Protein AF-A0A7C5G7S8-F1 (afdb_monomer)

Sequence (120 aa):
MKIIKVLLLLPFFSFGQSEIDYKVFYSNNLKNEGLKVQITFNAKTAKDSTYFRYSDLVWGEKNLINCLRLIQTENSNYTFKVIPNSSRIVVYHPKARNSSFSYHIIQDMKAESPKAKNRP

pLDDT: mean 82.55, std 16.01, range [40.06, 97.88]

Foldseek 3Di:
DDDPPPPPPPPPPPLPAKDKDKDWDDDPPCQPQAIKIKIKIQASAFDQKDKDADDQVVVVHAQQLVQKAFDCVQVVQWDWDQDRVRRMIIIGGPRHRIDMGMIGGHDPDDPDDVVVVPDD

Nearest PDB structures (foldseek):
  1fn4-assembly1_A  TM=3.434E-01  e=1.170E+00  Rattus norvegicus
  8rz2-assembly1_C  TM=3.360E-01  e=5.270E+00  Homo sapiens
  4j4p-assembly1_B  TM=4.211E-01  e=8.374E+00  Homo sapiens

Secondary structure (DSSP, 8-state):
------------------EEEEEEE--TTHHHH-EEEEEEEEEEEEEEEEEEE--SGGGT-S-GGGGEE--GGG-TT-EEEEEGGGTEEEEEEEEEEEEEEEEEE-----S--GGGGG--

Radius of gyration: 21.21 Å; Cα contacts (8 Å, |Δi|>4): 189; chains: 1; bounding box: 38×32×86 Å

Solvent-accessible surface area (backbone atoms only — not comparable to full-atom values): 7470 Å² total; per-residue (Å²): 136,88,82,80,80,80,77,80,79,69,80,81,75,76,72,61,69,63,47,78,48,79,48,80,49,88,56,101,51,40,92,82,66,19,49,37,35,37,41,38,36,40,43,69,59,65,38,52,60,49,82,46,70,57,73,29,71,87,72,77,50,75,70,57,59,70,23,54,41,78,51,57,90,77,27,76,74,50,49,79,46,80,39,73,9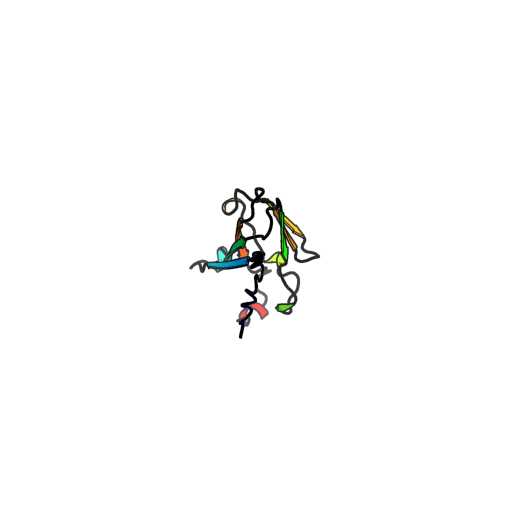7,74,26,32,35,38,40,35,38,69,78,34,36,64,49,73,48,50,37,24,45,36,85,81,70,71,82,88,52,88,72,64,81,77,61,133

Mean predicted aligned error: 9.86 Å

Structure (mmCIF, N/CA/C/O backbone):
data_AF-A0A7C5G7S8-F1
#
_entry.id   AF-A0A7C5G7S8-F1
#
loop_
_atom_site.group_PDB
_atom_site.id
_atom_site.type_symbol
_atom_site.label_atom_id
_atom_site.label_alt_id
_atom_site.label_comp_id
_atom_site.label_asym_id
_atom_site.label_entity_id
_atom_site.label_seq_id
_atom_site.pdbx_PDB_ins_code
_atom_site.Cartn_x
_atom_site.Cartn_y
_atom_site.Cartn_z
_atom_site.occupancy
_atom_site.B_iso_or_equiv
_atom_site.auth_seq_id
_atom_site.auth_comp_id
_atom_site.auth_asym_id
_atom_site.auth_atom_id
_atom_site.pdbx_PDB_model_num
ATOM 1 N N . MET A 1 1 ? 9.448 -9.239 63.890 1.00 40.06 1 MET A N 1
ATOM 2 C CA . MET A 1 1 ? 9.976 -8.426 62.773 1.00 40.06 1 MET A CA 1
ATOM 3 C C . MET A 1 1 ? 8.999 -8.544 61.603 1.00 40.06 1 MET A C 1
ATOM 5 O O . MET A 1 1 ? 8.913 -9.6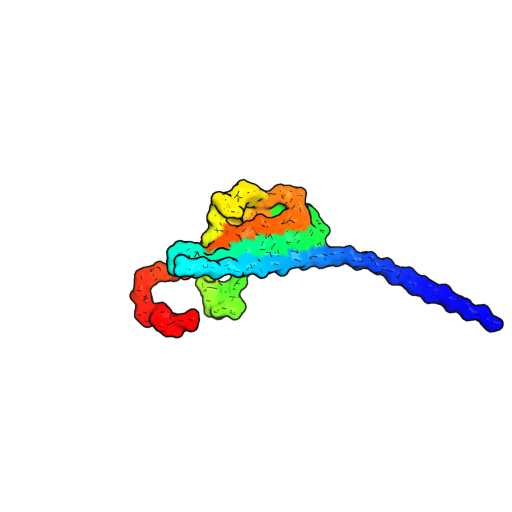07 61.005 1.00 40.06 1 MET A O 1
ATOM 9 N N . LYS A 1 2 ? 8.139 -7.538 61.381 1.00 42.56 2 LYS A N 1
ATOM 10 C CA . LYS A 1 2 ? 7.083 -7.583 60.350 1.00 42.56 2 LYS A CA 1
ATOM 11 C C . LYS A 1 2 ? 7.690 -7.197 58.999 1.00 42.56 2 LYS A C 1
ATOM 13 O O . LYS A 1 2 ? 8.013 -6.036 58.786 1.00 42.56 2 LYS A O 1
ATOM 18 N N . ILE A 1 3 ? 7.858 -8.172 58.111 1.00 55.09 3 ILE A N 1
ATOM 19 C CA . ILE A 1 3 ? 8.275 -7.935 56.726 1.00 55.09 3 ILE A CA 1
ATOM 20 C C . ILE A 1 3 ? 7.048 -7.423 55.971 1.00 55.09 3 ILE A C 1
ATOM 22 O O . ILE A 1 3 ? 6.116 -8.179 55.695 1.00 55.09 3 ILE A O 1
ATOM 26 N N . ILE A 1 4 ? 7.025 -6.124 55.679 1.00 59.56 4 ILE A N 1
ATOM 27 C CA . ILE A 1 4 ? 6.031 -5.518 54.793 1.00 59.56 4 ILE A CA 1
ATOM 28 C C . ILE A 1 4 ? 6.348 -6.005 53.376 1.00 59.56 4 ILE A C 1
ATOM 30 O O . ILE A 1 4 ? 7.333 -5.591 52.769 1.00 59.56 4 ILE A O 1
ATOM 34 N N . LYS A 1 5 ? 5.523 -6.916 52.851 1.00 57.62 5 LYS A N 1
ATOM 35 C CA . LYS A 1 5 ? 5.538 -7.288 51.434 1.00 57.62 5 LYS A CA 1
ATOM 36 C C . LYS A 1 5 ? 4.883 -6.154 50.647 1.00 57.62 5 LYS A C 1
ATOM 38 O O . LYS A 1 5 ? 3.664 -6.122 50.510 1.00 57.62 5 LYS A O 1
ATOM 43 N N . VAL A 1 6 ? 5.685 -5.210 50.161 1.00 59.81 6 VAL A N 1
ATOM 44 C CA . VAL A 1 6 ? 5.231 -4.246 49.153 1.00 59.81 6 VAL A CA 1
ATOM 45 C C . VAL A 1 6 ? 5.067 -5.015 47.844 1.00 59.81 6 VAL A C 1
ATOM 47 O O . VAL A 1 6 ? 6.030 -5.278 47.128 1.00 59.81 6 VAL A O 1
ATOM 50 N N . LEU A 1 7 ? 3.838 -5.451 47.578 1.00 60.91 7 LEU A N 1
ATOM 51 C CA . LEU A 1 7 ? 3.437 -6.010 46.296 1.00 60.91 7 LEU A CA 1
ATOM 52 C C . LEU A 1 7 ? 3.428 -4.857 45.282 1.00 60.91 7 LEU A C 1
ATOM 54 O O . LEU A 1 7 ? 2.529 -4.018 45.295 1.00 60.91 7 LEU A O 1
ATOM 58 N N . LEU A 1 8 ? 4.464 -4.791 44.443 1.00 62.88 8 LEU A N 1
ATOM 59 C CA . LEU A 1 8 ? 4.541 -3.910 43.278 1.00 62.88 8 LEU A CA 1
ATOM 60 C C . LEU A 1 8 ? 3.387 -4.246 42.320 1.00 62.88 8 LEU A C 1
ATOM 62 O O . LEU A 1 8 ? 3.511 -5.103 41.449 1.00 62.88 8 LEU A O 1
ATOM 66 N N . LEU A 1 9 ? 2.255 -3.560 42.480 1.00 63.03 9 LEU A N 1
ATOM 67 C CA . LEU A 1 9 ? 1.223 -3.446 41.452 1.00 63.03 9 LEU A CA 1
ATOM 68 C C . LEU A 1 9 ? 1.768 -2.536 40.345 1.00 63.03 9 LEU A C 1
ATOM 70 O O . LEU A 1 9 ? 1.405 -1.368 40.243 1.00 63.03 9 LEU A O 1
ATOM 74 N N . LEU A 1 10 ? 2.686 -3.062 39.531 1.00 65.19 10 LEU A N 1
ATOM 75 C CA . LEU A 1 10 ? 2.964 -2.478 38.225 1.00 65.19 10 LEU A CA 1
ATOM 76 C C . LEU A 1 10 ? 1.693 -2.663 37.395 1.00 65.19 10 LEU A C 1
ATOM 78 O O . LEU A 1 10 ? 1.298 -3.808 37.151 1.00 65.19 10 LEU A O 1
ATOM 82 N N . PRO A 1 11 ? 1.018 -1.587 36.962 1.00 62.84 11 PRO A N 1
ATOM 83 C CA . PRO A 1 11 ? -0.057 -1.759 36.021 1.00 62.84 11 PRO A CA 1
ATOM 84 C C . PRO A 1 11 ? 0.607 -2.184 34.713 1.00 62.84 11 PRO A C 1
ATOM 86 O O . PRO A 1 11 ? 1.291 -1.393 34.061 1.00 62.84 11 PRO A O 1
ATOM 89 N N . PHE A 1 12 ? 0.439 -3.452 34.341 1.00 60.19 12 PHE A N 1
ATOM 90 C CA . PHE A 1 12 ? 0.758 -3.948 33.008 1.00 60.19 12 PHE A CA 1
ATOM 91 C C . PHE A 1 12 ? -0.221 -3.318 32.016 1.00 60.19 12 PHE A C 1
ATOM 93 O O . PHE A 1 12 ? -1.082 -3.980 31.441 1.00 60.19 12 PHE A O 1
ATOM 100 N N . PHE A 1 13 ? -0.105 -2.009 31.806 1.00 54.25 13 PHE A N 1
ATOM 101 C CA . PHE A 1 13 ? -0.656 -1.378 30.630 1.00 54.25 13 PHE A CA 1
ATOM 102 C C . PHE A 1 13 ? 0.210 -1.821 29.454 1.00 54.25 13 PHE A C 1
ATOM 104 O O . PHE A 1 13 ? 1.082 -1.093 28.983 1.00 54.25 13 PHE A O 1
ATOM 111 N N . SER A 1 14 ? -0.038 -3.042 28.975 1.00 57.28 14 SER A N 1
ATOM 112 C CA . SER A 1 14 ? 0.310 -3.434 27.616 1.00 57.28 14 SER A CA 1
ATOM 113 C C . SER A 1 14 ? -0.566 -2.601 26.683 1.00 57.28 14 SER A C 1
ATOM 115 O O . SER A 1 14 ? -1.598 -3.032 26.169 1.00 57.28 14 SER A O 1
ATOM 117 N N . PHE A 1 15 ? -0.213 -1.326 26.536 1.00 58.81 15 PHE A N 1
ATOM 118 C CA . PHE A 1 15 ? -0.691 -0.530 25.428 1.00 58.81 15 PHE A CA 1
ATOM 119 C C . PHE A 1 15 ? -0.057 -1.145 24.186 1.00 58.81 15 PHE A C 1
ATOM 121 O O . PHE A 1 15 ? 1.069 -0.793 23.847 1.00 58.81 15 PHE A O 1
ATOM 128 N N . GLY A 1 16 ? -0.772 -2.078 23.551 1.00 68.06 16 GLY A N 1
ATOM 129 C CA . GLY A 1 16 ? -0.338 -2.714 22.312 1.00 68.06 16 GLY A CA 1
ATOM 130 C C . GLY A 1 16 ? 0.177 -1.653 21.344 1.00 68.06 16 GLY A C 1
ATOM 131 O O . GLY A 1 16 ? -0.542 -0.701 21.013 1.00 68.06 16 GLY A O 1
ATOM 132 N N . GLN A 1 17 ? 1.458 -1.756 20.993 1.00 81.69 17 GLN A N 1
ATOM 133 C CA . GLN A 1 17 ? 2.051 -0.920 19.961 1.00 81.69 17 GLN A CA 1
ATOM 134 C C . GLN A 1 17 ? 1.442 -1.313 18.619 1.00 81.69 17 GLN A C 1
ATOM 136 O O . GLN A 1 17 ? 0.973 -2.437 18.446 1.00 81.69 17 GLN A O 1
ATOM 141 N N . SER A 1 18 ? 1.407 -0.368 17.682 1.00 91.06 18 SER A N 1
ATOM 142 C CA . SER A 1 18 ? 1.042 -0.734 16.321 1.00 91.06 18 SER A CA 1
ATOM 143 C C . SER A 1 18 ? 2.131 -1.630 15.738 1.00 91.06 18 SER A C 1
ATOM 145 O O . SER A 1 18 ? 3.314 -1.331 15.896 1.00 91.06 18 SER A O 1
ATOM 147 N N . GLU A 1 19 ? 1.729 -2.683 15.047 1.00 93.75 19 GLU A N 1
ATOM 148 C CA . GLU A 1 19 ? 2.624 -3.662 14.434 1.00 93.75 19 GLU A CA 1
ATOM 149 C C . GLU A 1 19 ? 2.421 -3.670 12.922 1.00 93.75 19 GLU A C 1
ATOM 151 O O . GLU A 1 19 ? 1.319 -3.406 12.428 1.00 93.75 19 GLU A O 1
ATOM 156 N N . ILE A 1 20 ? 3.500 -3.931 12.190 1.00 94.81 20 ILE A N 1
ATOM 157 C CA . ILE A 1 20 ? 3.475 -4.028 10.739 1.00 94.81 20 ILE A CA 1
ATOM 158 C C . ILE A 1 20 ? 4.305 -5.219 10.276 1.00 94.81 20 ILE A C 1
ATOM 160 O O . ILE A 1 20 ? 5.504 -5.291 10.534 1.00 94.81 20 ILE A O 1
ATOM 164 N N . ASP A 1 21 ? 3.653 -6.110 9.544 1.00 96.69 21 ASP A N 1
ATOM 165 C CA . ASP A 1 21 ? 4.257 -7.284 8.937 1.00 96.69 21 ASP A CA 1
ATOM 166 C C . AS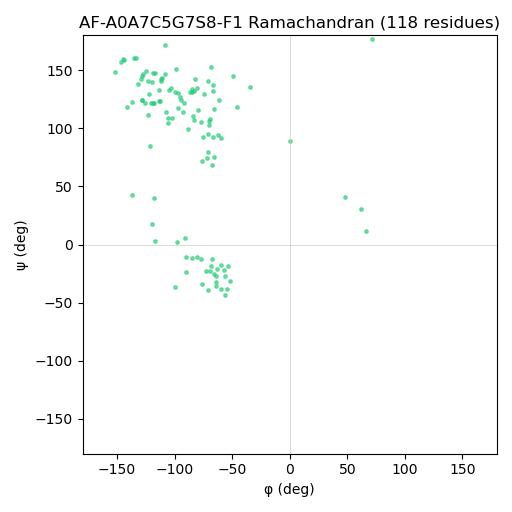P A 1 21 ? 4.301 -7.132 7.423 1.00 96.69 21 ASP A C 1
ATOM 168 O O . ASP A 1 21 ? 3.365 -6.624 6.794 1.00 96.69 21 ASP A O 1
ATOM 172 N N . TYR A 1 22 ? 5.383 -7.634 6.835 1.00 96.25 22 TYR A N 1
ATOM 173 C CA . TYR A 1 22 ? 5.590 -7.643 5.396 1.00 96.25 22 TYR A CA 1
ATOM 174 C C . TYR A 1 22 ? 5.796 -9.071 4.918 1.00 96.25 22 TYR A C 1
ATOM 176 O O . TYR A 1 22 ? 6.662 -9.789 5.415 1.00 96.25 22 TYR A O 1
ATOM 184 N N . LYS A 1 23 ? 5.041 -9.462 3.894 1.00 97.88 23 LYS A N 1
ATOM 185 C CA . LYS A 1 23 ? 5.248 -10.717 3.180 1.00 97.88 23 LYS A CA 1
ATOM 186 C C . LYS A 1 23 ? 5.565 -10.424 1.725 1.00 97.88 23 LYS A C 1
ATOM 188 O O . LYS A 1 23 ? 4.780 -9.785 1.030 1.00 97.88 23 LYS A O 1
ATOM 193 N N . VAL A 1 24 ? 6.725 -10.889 1.278 1.00 96.50 24 VAL A N 1
ATOM 194 C CA . VAL A 1 24 ? 7.209 -10.705 -0.092 1.00 96.50 24 VAL A CA 1
ATOM 195 C C . VAL A 1 24 ? 6.944 -11.980 -0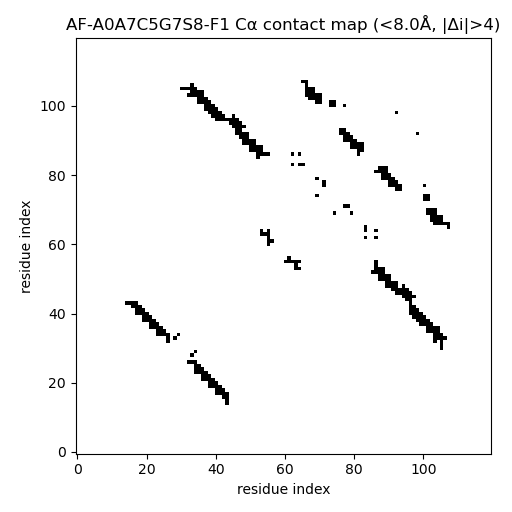.883 1.00 96.50 24 VAL A C 1
ATOM 197 O O . VAL A 1 24 ? 7.264 -13.075 -0.421 1.00 96.50 24 VAL A O 1
ATOM 200 N N . PHE A 1 25 ? 6.353 -11.841 -2.067 1.00 95.06 25 PHE A N 1
ATOM 201 C CA . PHE A 1 25 ? 6.055 -12.954 -2.962 1.00 95.06 25 PHE A CA 1
ATOM 202 C C . PHE A 1 25 ? 6.902 -12.836 -4.226 1.00 95.06 25 PHE A C 1
ATOM 204 O O . PHE A 1 25 ? 6.841 -11.834 -4.940 1.00 95.06 25 PHE A O 1
ATOM 211 N N . TYR A 1 26 ? 7.667 -13.886 -4.509 1.00 91.06 26 TYR A N 1
ATOM 212 C CA . TYR A 1 26 ? 8.463 -14.002 -5.723 1.00 91.06 26 TYR A CA 1
ATOM 213 C C . TYR A 1 26 ? 7.668 -14.770 -6.778 1.00 91.06 26 TYR A C 1
ATOM 215 O O . TYR A 1 26 ? 7.213 -15.885 -6.529 1.00 91.06 26 TYR A O 1
ATOM 223 N N . SER A 1 27 ? 7.495 -14.159 -7.948 1.00 88.75 27 SER A N 1
ATOM 224 C CA . SER A 1 27 ? 6.892 -14.795 -9.119 1.00 88.75 27 SER A CA 1
ATOM 225 C C . SER A 1 27 ? 7.983 -15.270 -10.078 1.00 88.75 27 SER A C 1
ATOM 227 O O . SER A 1 27 ? 9.034 -14.643 -10.199 1.00 88.75 27 SER A O 1
ATOM 229 N N . ASN A 1 28 ? 7.716 -16.330 -10.838 1.00 89.50 28 ASN A N 1
ATOM 230 C CA . ASN A 1 28 ? 8.578 -16.706 -11.964 1.00 89.50 28 ASN A CA 1
ATOM 231 C C . ASN A 1 28 ? 8.524 -15.663 -13.104 1.00 89.50 28 ASN A C 1
ATOM 233 O O . ASN A 1 28 ? 9.362 -15.681 -14.000 1.00 89.50 28 ASN A O 1
ATOM 237 N N . ASN A 1 29 ? 7.560 -14.736 -13.059 1.00 88.56 29 ASN A N 1
ATOM 238 C CA . ASN A 1 29 ? 7.308 -13.704 -14.059 1.00 88.56 29 ASN A CA 1
ATOM 239 C C . ASN A 1 29 ? 7.464 -12.274 -13.491 1.00 88.56 29 ASN A C 1
ATOM 241 O O . ASN A 1 29 ? 6.709 -11.358 -13.826 1.00 88.56 29 ASN A O 1
ATOM 245 N N . LEU A 1 30 ? 8.476 -12.058 -12.637 1.00 85.81 30 LEU A N 1
ATOM 246 C CA . LEU A 1 30 ? 8.765 -10.755 -12.005 1.00 85.81 30 LEU A CA 1
ATOM 247 C C . LEU A 1 30 ? 8.880 -9.591 -12.999 1.00 85.81 30 LEU A C 1
ATOM 249 O O . LEU A 1 30 ? 8.534 -8.465 -12.655 1.00 85.81 30 LEU A O 1
ATOM 253 N N . LYS A 1 31 ? 9.342 -9.847 -14.229 1.00 83.19 31 LYS A N 1
ATOM 254 C CA . LYS A 1 31 ? 9.492 -8.814 -15.264 1.00 83.19 31 LYS A CA 1
ATOM 255 C C . LYS A 1 31 ? 8.162 -8.135 -15.609 1.00 83.19 31 LYS A C 1
ATOM 257 O O . LYS A 1 31 ? 8.149 -6.933 -15.852 1.00 83.19 31 LYS A O 1
ATOM 262 N N . ASN A 1 32 ? 7.073 -8.901 -15.646 1.00 84.94 32 ASN A N 1
ATOM 263 C CA . ASN A 1 32 ? 5.762 -8.399 -16.055 1.00 84.94 32 ASN A CA 1
ATOM 264 C C . ASN A 1 32 ? 4.871 -8.078 -14.850 1.00 84.94 32 ASN A C 1
ATOM 266 O O . ASN A 1 32 ? 4.117 -7.110 -14.880 1.00 84.94 32 ASN A O 1
ATOM 270 N N . GLU A 1 33 ? 4.962 -8.878 -13.788 1.00 87.31 33 GLU A N 1
ATOM 271 C CA . GLU A 1 33 ? 4.092 -8.754 -12.612 1.00 87.31 33 GLU A CA 1
ATOM 272 C C . GLU A 1 33 ? 4.674 -7.823 -11.542 1.00 87.31 33 GLU A C 1
ATOM 274 O O . GLU A 1 33 ? 3.930 -7.251 -10.748 1.00 87.31 33 GLU A O 1
ATOM 279 N N . GLY A 1 34 ? 5.995 -7.636 -11.520 1.00 91.31 34 GLY A N 1
ATOM 280 C CA . GLY A 1 34 ? 6.699 -6.949 -10.441 1.00 91.31 34 GLY A CA 1
ATOM 281 C C . GLY A 1 34 ? 6.751 -7.748 -9.139 1.00 91.31 34 GLY A C 1
ATOM 282 O O . GLY A 1 34 ? 6.198 -8.842 -9.018 1.00 91.31 34 GLY A O 1
ATOM 283 N N . LEU A 1 35 ? 7.438 -7.188 -8.143 1.00 94.00 35 LEU A N 1
ATOM 284 C CA . LEU A 1 35 ? 7.548 -7.791 -6.817 1.00 94.00 35 LEU A CA 1
ATOM 285 C C . LEU A 1 35 ? 6.284 -7.498 -6.013 1.00 94.00 35 LEU A C 1
ATOM 287 O O . LEU A 1 35 ? 6.014 -6.340 -5.687 1.00 94.00 35 LEU A O 1
ATOM 291 N N . LYS A 1 36 ? 5.530 -8.538 -5.665 1.00 96.38 36 LYS A N 1
ATOM 292 C CA . LYS A 1 36 ? 4.341 -8.399 -4.827 1.00 96.38 36 LYS A CA 1
ATOM 293 C C . LYS A 1 36 ? 4.725 -8.369 -3.352 1.00 96.38 36 LYS A C 1
ATOM 295 O O . LYS A 1 36 ? 5.459 -9.230 -2.866 1.00 96.38 36 LYS A O 1
ATOM 300 N N . VAL A 1 37 ? 4.172 -7.403 -2.629 1.00 96.44 37 VAL A N 1
ATOM 301 C CA . VAL A 1 37 ? 4.338 -7.242 -1.186 1.00 96.44 37 VAL A CA 1
ATOM 302 C C . VAL A 1 37 ? 2.964 -7.122 -0.545 1.00 96.44 37 VAL A C 1
ATOM 304 O O . VAL A 1 37 ? 2.184 -6.241 -0.898 1.00 96.44 37 VAL A O 1
ATOM 307 N N . GLN A 1 38 ? 2.678 -7.991 0.417 1.00 97.56 38 GLN A N 1
ATOM 308 C CA . GLN A 1 38 ? 1.519 -7.876 1.293 1.00 97.56 38 GLN A CA 1
ATOM 309 C C . GLN A 1 38 ? 1.943 -7.217 2.600 1.00 97.56 38 GLN A C 1
ATOM 311 O O . GLN A 1 38 ? 2.921 -7.630 3.223 1.00 97.56 38 GLN A O 1
ATOM 316 N N . ILE A 1 39 ? 1.187 -6.204 3.005 1.00 96.69 39 ILE A N 1
ATOM 317 C CA . ILE A 1 39 ? 1.297 -5.551 4.303 1.00 96.69 39 ILE A CA 1
ATOM 318 C C . ILE A 1 39 ? 0.155 -6.057 5.169 1.00 96.69 39 ILE A C 1
ATOM 320 O O . ILE A 1 39 ? -0.993 -6.051 4.728 1.00 96.69 39 ILE A O 1
ATOM 324 N N . THR A 1 40 ? 0.460 -6.413 6.411 1.00 96.69 40 THR A N 1
ATOM 325 C CA . THR A 1 40 ? -0.537 -6.554 7.473 1.00 96.69 40 THR A CA 1
ATOM 326 C C . THR A 1 40 ? -0.205 -5.548 8.562 1.00 96.69 40 THR A C 1
ATOM 328 O O . THR A 1 40 ? 0.904 -5.533 9.081 1.00 96.69 40 THR A O 1
ATOM 331 N N . PHE A 1 41 ? -1.147 -4.664 8.873 1.00 95.31 41 PHE A N 1
ATOM 332 C CA . PHE A 1 41 ? -0.979 -3.608 9.861 1.00 95.31 41 PHE A CA 1
ATOM 333 C C . PHE A 1 41 ? -2.009 -3.760 10.974 1.00 95.31 41 PHE A C 1
ATOM 335 O O . PHE A 1 41 ? -3.214 -3.700 10.716 1.00 95.31 41 PHE A O 1
ATOM 342 N N . ASN A 1 42 ? -1.521 -3.903 12.204 1.00 94.19 42 ASN A N 1
ATOM 343 C CA . ASN A 1 42 ? -2.328 -3.976 13.415 1.00 94.19 42 ASN A CA 1
ATOM 344 C C . ASN A 1 42 ? -2.202 -2.647 14.162 1.00 94.19 42 ASN A C 1
ATOM 346 O O . ASN A 1 42 ? -1.186 -2.349 14.784 1.00 94.19 42 ASN A O 1
ATOM 350 N N . ALA A 1 43 ? -3.232 -1.814 14.086 1.00 92.19 43 ALA A N 1
ATOM 351 C CA . ALA A 1 43 ? -3.282 -0.517 14.734 1.00 92.19 43 ALA A CA 1
ATOM 352 C C . ALA A 1 43 ? -3.689 -0.636 16.209 1.00 92.19 43 ALA A C 1
ATOM 354 O O . ALA A 1 43 ? -4.631 -1.350 16.565 1.00 92.19 43 ALA A O 1
ATOM 355 N N . LYS A 1 44 ? -3.078 0.192 17.065 1.00 91.50 44 LYS A N 1
ATOM 356 C CA . LYS A 1 44 ? -3.497 0.348 18.471 1.00 91.50 44 LYS A CA 1
ATOM 357 C C . LYS A 1 44 ? -4.981 0.717 18.616 1.00 91.50 44 LYS A C 1
ATOM 359 O O . LYS A 1 44 ? -5.660 0.263 19.538 1.00 91.50 44 LYS A O 1
ATOM 364 N N . THR A 1 45 ? -5.488 1.564 17.723 1.00 89.38 45 THR A N 1
ATOM 365 C CA . THR A 1 45 ? -6.885 2.012 17.705 1.00 89.38 45 THR A CA 1
ATOM 366 C C . THR A 1 45 ? -7.492 1.813 16.327 1.00 89.38 45 THR A C 1
ATOM 368 O O . THR A 1 45 ? -6.814 1.963 15.314 1.00 89.38 45 THR A O 1
ATOM 371 N N . ALA A 1 46 ? -8.782 1.473 16.294 1.00 92.19 46 ALA A N 1
ATOM 372 C CA . ALA A 1 46 ? -9.497 1.303 15.038 1.00 92.19 46 ALA A CA 1
ATOM 373 C C . ALA A 1 46 ? -9.623 2.650 14.321 1.00 92.19 46 ALA A C 1
ATOM 375 O O . ALA A 1 46 ? -10.034 3.645 14.926 1.00 92.19 46 ALA A O 1
ATOM 376 N N . LYS A 1 47 ? -9.297 2.657 13.032 1.00 91.31 47 LYS A N 1
ATOM 377 C CA . LYS A 1 47 ? -9.394 3.819 12.147 1.00 91.31 47 LYS A CA 1
ATOM 378 C C . LYS A 1 47 ? -10.065 3.409 10.843 1.00 91.31 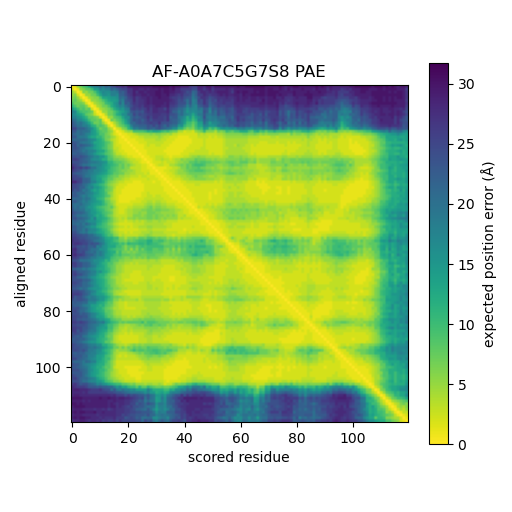47 LYS A C 1
ATOM 380 O O . LYS A 1 47 ? -10.144 2.226 10.535 1.00 91.31 47 LYS A O 1
ATOM 385 N N . ASP A 1 48 ? -10.576 4.390 10.121 1.00 92.31 48 ASP A N 1
ATOM 386 C CA . ASP A 1 48 ? -11.119 4.265 8.763 1.00 92.31 48 ASP A CA 1
ATOM 387 C C . ASP A 1 48 ? -10.051 4.497 7.679 1.00 92.31 48 ASP A C 1
ATOM 389 O O . ASP A 1 48 ? -10.274 4.256 6.492 1.00 92.31 48 ASP A O 1
ATOM 393 N N . SER A 1 49 ? -8.878 4.981 8.089 1.00 94.00 49 SER A N 1
ATOM 394 C CA . SER A 1 49 ? -7.747 5.226 7.215 1.00 94.00 49 SER A CA 1
ATOM 395 C C . SER A 1 49 ? -6.411 5.097 7.941 1.00 94.00 49 SER A C 1
ATOM 397 O O . SER A 1 49 ? -6.271 5.431 9.124 1.00 94.00 49 SER A O 1
ATOM 399 N N . THR A 1 50 ? -5.405 4.654 7.191 1.00 94.88 50 THR A N 1
ATOM 400 C CA . THR A 1 50 ? -4.017 4.569 7.643 1.00 94.88 50 THR A CA 1
ATOM 401 C C . THR A 1 50 ? -3.088 5.176 6.595 1.00 94.88 50 THR A C 1
ATOM 403 O O . THR A 1 50 ? -3.259 4.975 5.392 1.00 94.88 50 THR A O 1
ATOM 406 N N . TYR A 1 51 ? -2.096 5.939 7.057 1.00 93.94 51 TYR A N 1
ATOM 407 C CA . TYR A 1 51 ? -1.071 6.538 6.207 1.00 93.94 51 TYR A CA 1
ATOM 408 C C . TYR A 1 51 ? 0.174 5.661 6.178 1.00 93.94 51 TYR A C 1
ATOM 410 O O . TYR A 1 51 ? 0.762 5.382 7.221 1.00 93.94 51 TYR A O 1
ATOM 418 N N . PHE A 1 52 ? 0.616 5.318 4.975 1.00 93.50 52 PHE A N 1
ATOM 419 C CA . PHE A 1 52 ? 1.893 4.663 4.730 1.00 93.50 52 PHE A CA 1
ATOM 420 C C . PHE A 1 52 ? 2.816 5.632 4.001 1.00 93.50 52 PHE A C 1
ATOM 422 O O . PHE A 1 52 ? 2.375 6.412 3.154 1.00 93.50 52 PHE A O 1
ATOM 429 N N . ARG A 1 53 ? 4.105 5.602 4.339 1.00 91.31 53 ARG A N 1
ATOM 430 C CA . ARG A 1 53 ? 5.131 6.391 3.657 1.00 91.31 53 ARG A CA 1
ATOM 431 C C . ARG A 1 53 ? 6.062 5.453 2.908 1.00 91.31 53 ARG A C 1
ATOM 433 O O . ARG A 1 53 ? 6.685 4.592 3.518 1.00 91.31 53 ARG A O 1
ATOM 440 N N . TYR A 1 54 ? 6.183 5.667 1.607 1.00 88.19 54 TYR A N 1
ATOM 441 C CA . TYR A 1 54 ? 7.186 5.018 0.780 1.00 88.19 54 TYR A CA 1
ATOM 442 C C . TYR A 1 54 ? 8.487 5.822 0.899 1.00 88.19 54 TYR A C 1
ATOM 444 O O . TYR A 1 54 ? 8.534 6.989 0.519 1.00 88.19 54 TYR A O 1
ATOM 452 N N . SER A 1 55 ? 9.516 5.274 1.547 1.00 83.62 55 SER A N 1
ATOM 453 C CA . SER A 1 55 ? 10.719 6.051 1.871 1.00 83.62 55 SER A CA 1
ATOM 454 C C . SER A 1 55 ? 11.740 6.010 0.736 1.00 83.62 55 SER A C 1
ATOM 456 O O . SER A 1 55 ? 12.514 5.064 0.635 1.00 83.62 55 SER A O 1
ATOM 458 N N . ASP A 1 56 ? 11.770 7.057 -0.087 1.00 81.06 56 ASP A N 1
ATOM 459 C CA . ASP A 1 56 ? 12.732 7.182 -1.193 1.00 81.06 56 ASP A CA 1
ATOM 460 C C . ASP A 1 56 ? 14.164 7.450 -0.689 1.00 81.06 56 ASP A C 1
ATOM 462 O O . ASP A 1 56 ? 15.139 6.896 -1.193 1.00 81.06 56 ASP A O 1
ATOM 466 N N . LEU A 1 57 ? 14.282 8.273 0.361 1.00 74.25 57 LEU A N 1
ATOM 467 C CA . LEU A 1 57 ? 15.561 8.805 0.850 1.00 74.25 57 LEU A CA 1
ATOM 468 C C . LEU A 1 57 ? 16.507 7.729 1.387 1.00 74.25 57 LEU A C 1
ATOM 470 O O . LEU A 1 57 ? 17.718 7.871 1.256 1.00 74.25 57 LEU A O 1
ATOM 474 N N . VAL A 1 58 ? 15.968 6.656 1.971 1.00 77.38 58 VAL A N 1
ATOM 475 C CA . VAL A 1 58 ? 16.776 5.545 2.507 1.00 77.38 58 VAL A CA 1
ATOM 476 C C . VAL A 1 58 ? 17.534 4.826 1.389 1.00 77.38 58 VAL A C 1
ATOM 478 O O . VAL A 1 58 ? 18.611 4.288 1.622 1.00 77.38 58 VAL A O 1
ATOM 481 N N . TRP A 1 59 ? 17.005 4.872 0.167 1.00 75.00 5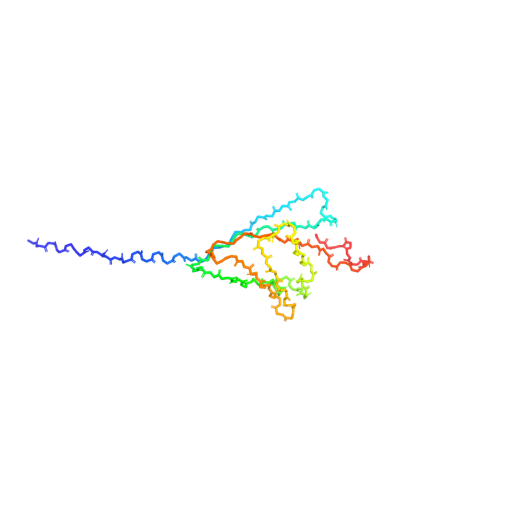9 TRP A N 1
ATOM 482 C CA . TRP A 1 59 ? 17.590 4.238 -1.010 1.00 75.00 59 TRP A CA 1
ATOM 483 C C . TRP A 1 59 ? 18.410 5.205 -1.874 1.00 75.00 59 TRP A C 1
ATOM 485 O O . TRP A 1 59 ? 18.911 4.803 -2.917 1.00 75.00 59 TRP A O 1
ATOM 495 N N . GLY A 1 60 ? 18.547 6.476 -1.470 1.00 80.81 60 GLY A N 1
ATOM 496 C CA . GLY A 1 60 ? 19.272 7.496 -2.240 1.00 80.81 60 GLY A CA 1
ATOM 497 C C . GLY A 1 60 ? 18.619 7.870 -3.578 1.00 80.81 60 GLY A C 1
ATOM 498 O O . GLY A 1 60 ? 19.237 8.550 -4.394 1.00 80.81 60 GLY A O 1
ATOM 499 N N . GLU A 1 61 ? 17.377 7.445 -3.804 1.00 80.44 61 GLU A N 1
ATOM 500 C CA . GLU A 1 61 ? 16.628 7.650 -5.044 1.00 80.44 61 GLU A CA 1
ATOM 501 C C . GLU A 1 61 ? 15.505 8.682 -4.837 1.00 80.44 61 GLU A C 1
ATOM 503 O O . GLU A 1 61 ? 15.231 9.132 -3.720 1.00 80.44 61 GLU A O 1
ATOM 508 N N . LYS A 1 62 ? 14.850 9.098 -5.927 1.00 83.06 62 LYS A N 1
ATOM 509 C CA . LYS A 1 62 ? 13.695 10.012 -5.896 1.00 83.06 62 LYS A CA 1
ATOM 510 C C . LYS A 1 62 ? 12.526 9.414 -6.663 1.00 83.06 62 LYS A C 1
ATOM 512 O O . LYS A 1 62 ? 12.728 8.790 -7.699 1.00 83.06 62 LYS A O 1
ATOM 517 N N . ASN A 1 63 ? 11.308 9.692 -6.203 1.00 83.88 63 ASN A N 1
ATOM 518 C CA . ASN A 1 63 ? 10.066 9.285 -6.857 1.00 83.88 63 ASN A CA 1
ATOM 519 C C . ASN A 1 63 ? 9.895 7.759 -6.955 1.00 83.88 63 ASN A C 1
ATOM 521 O O . ASN A 1 63 ? 9.235 7.282 -7.877 1.00 83.88 63 ASN A O 1
ATOM 525 N N . LEU A 1 64 ? 10.436 6.976 -6.009 1.00 86.44 64 LEU A N 1
ATOM 526 C CA . LEU A 1 64 ? 10.263 5.515 -6.029 1.00 86.44 64 LEU A CA 1
ATOM 527 C C . LEU A 1 64 ? 8.795 5.105 -5.864 1.00 86.44 64 LEU A C 1
ATOM 529 O O . LEU A 1 64 ? 8.402 4.022 -6.288 1.00 86.44 64 LEU A O 1
ATOM 533 N N . ILE A 1 65 ? 7.959 5.991 -5.319 1.00 89.12 65 ILE A N 1
ATOM 534 C CA . ILE A 1 65 ? 6.506 5.813 -5.296 1.00 89.12 65 ILE A CA 1
ATOM 535 C C . ILE A 1 65 ? 5.894 5.620 -6.698 1.00 89.12 65 ILE A C 1
ATOM 537 O O . ILE A 1 65 ? 4.835 5.009 -6.809 1.00 89.12 65 ILE A O 1
ATOM 541 N N . ASN A 1 66 ? 6.560 6.055 -7.775 1.00 88.75 66 ASN A N 1
ATOM 542 C CA . ASN A 1 66 ? 6.120 5.801 -9.153 1.00 88.75 66 ASN A CA 1
ATOM 543 C C . ASN A 1 66 ? 6.246 4.327 -9.559 1.00 88.75 66 ASN A C 1
ATOM 545 O O . ASN A 1 66 ? 5.532 3.880 -10.459 1.00 88.75 66 ASN A O 1
ATOM 549 N N . CYS A 1 67 ? 7.109 3.565 -8.885 1.00 89.06 67 CYS A N 1
ATOM 550 C CA . CYS A 1 67 ? 7.245 2.122 -9.072 1.00 89.06 67 CYS A CA 1
ATOM 551 C C . CYS A 1 67 ? 6.110 1.342 -8.392 1.00 89.06 67 CYS A C 1
ATOM 553 O O . CYS A 1 67 ? 5.948 0.146 -8.623 1.00 89.06 67 CYS A O 1
ATOM 555 N N . LEU A 1 68 ? 5.316 1.995 -7.541 1.00 91.69 68 LEU A N 1
ATOM 556 C CA . LEU A 1 68 ? 4.247 1.347 -6.802 1.00 91.69 68 LEU A CA 1
ATOM 557 C C . LEU A 1 68 ? 3.000 1.179 -7.679 1.00 91.69 68 LEU A C 1
ATOM 559 O O . LEU A 1 68 ? 2.559 2.094 -8.384 1.00 91.69 68 LEU A O 1
ATOM 563 N N . ARG A 1 69 ? 2.406 -0.010 -7.623 1.00 93.06 69 ARG A N 1
ATOM 564 C CA . ARG A 1 69 ? 1.129 -0.334 -8.260 1.00 93.06 69 ARG A CA 1
ATOM 565 C C . ARG A 1 69 ? 0.198 -0.966 -7.237 1.00 93.06 69 ARG A C 1
ATOM 567 O O . ARG A 1 69 ? 0.538 -1.955 -6.597 1.00 93.06 69 ARG A O 1
ATOM 574 N N . LEU A 1 70 ? -0.982 -0.375 -7.091 1.00 94.12 70 LEU A N 1
ATOM 575 C CA . LEU A 1 70 ? -2.057 -0.868 -6.234 1.00 94.12 70 LEU A CA 1
ATOM 576 C C . LEU A 1 70 ? -3.140 -1.435 -7.139 1.00 94.12 70 LEU A C 1
ATOM 578 O O . LEU A 1 70 ? -3.739 -0.704 -7.926 1.00 94.12 70 LEU A O 1
ATOM 582 N N . ILE A 1 71 ? -3.344 -2.746 -7.063 1.00 93.31 71 ILE A N 1
ATOM 583 C CA . ILE A 1 71 ? -4.272 -3.464 -7.935 1.00 93.31 71 ILE A CA 1
ATOM 584 C C . ILE A 1 71 ? -5.596 -3.627 -7.187 1.00 93.31 71 ILE A C 1
ATOM 586 O O . ILE A 1 71 ? -5.643 -4.276 -6.142 1.00 93.31 71 ILE A O 1
ATOM 590 N N . GLN A 1 72 ? -6.678 -3.036 -7.704 1.00 92.75 72 GLN A N 1
ATOM 591 C CA . GLN A 1 72 ? -7.968 -3.013 -7.004 1.00 92.75 72 GLN A CA 1
ATOM 592 C C . GLN A 1 72 ? -8.567 -4.414 -6.812 1.00 92.75 72 GLN A C 1
ATOM 594 O O . GLN A 1 72 ? -9.163 -4.687 -5.775 1.00 92.75 72 GLN A O 1
ATOM 599 N N . THR A 1 73 ? -8.381 -5.322 -7.774 1.00 93.75 73 THR A N 1
ATOM 600 C CA . THR A 1 73 ? -8.893 -6.701 -7.693 1.00 93.75 73 THR A CA 1
ATOM 601 C C . THR A 1 73 ? -8.232 -7.518 -6.584 1.00 93.75 73 THR A C 1
ATOM 603 O O . THR A 1 73 ? -8.857 -8.428 -6.052 1.00 93.75 73 THR A O 1
ATOM 606 N N . GLU A 1 74 ? -7.005 -7.175 -6.184 1.00 94.75 74 GLU A N 1
ATOM 607 C CA . GLU A 1 74 ? -6.320 -7.806 -5.048 1.00 94.75 74 GLU A CA 1
ATOM 608 C C . GLU A 1 74 ? -6.690 -7.174 -3.698 1.00 94.75 74 GLU A C 1
ATOM 610 O O . GLU A 1 74 ? -6.354 -7.707 -2.643 1.00 94.75 74 GLU A O 1
ATOM 615 N N . ASN A 1 75 ? -7.364 -6.023 -3.729 1.00 95.56 75 ASN A N 1
ATOM 616 C CA . ASN A 1 75 ? -7.609 -5.161 -2.580 1.00 95.56 75 ASN A CA 1
ATOM 617 C C . ASN A 1 75 ? -9.057 -4.651 -2.565 1.00 95.56 75 ASN A C 1
ATOM 619 O O . ASN A 1 75 ? -9.303 -3.478 -2.298 1.00 95.56 75 ASN A O 1
ATOM 623 N N . SER A 1 76 ? -10.027 -5.522 -2.852 1.00 93.50 76 SER A N 1
ATOM 624 C CA . SER A 1 76 ? -11.427 -5.137 -3.100 1.00 93.50 76 SER A CA 1
ATOM 625 C C . SER A 1 76 ? -12.083 -4.335 -1.969 1.00 93.50 76 SER A C 1
ATOM 627 O O . SER A 1 76 ? -12.987 -3.546 -2.225 1.00 93.50 76 SER A O 1
ATOM 629 N N . ASN A 1 77 ? -11.621 -4.519 -0.730 1.00 93.50 77 ASN A N 1
ATOM 630 C CA . ASN A 1 77 ? -12.154 -3.856 0.464 1.00 93.50 77 ASN A CA 1
ATOM 631 C C . ASN A 1 77 ? -11.444 -2.535 0.802 1.00 93.50 77 ASN A C 1
ATOM 633 O O . ASN A 1 77 ? -11.704 -1.957 1.856 1.00 93.50 77 ASN A O 1
ATOM 637 N N . TYR A 1 78 ? -10.525 -2.079 -0.050 1.00 95.25 78 TYR A N 1
ATOM 638 C CA . TYR A 1 78 ? -9.677 -0.922 0.202 1.00 95.25 78 TYR A CA 1
ATOM 639 C C . TYR A 1 78 ? -9.801 0.100 -0.920 1.00 95.25 78 TYR A C 1
ATOM 641 O O . TYR A 1 78 ? -9.976 -0.245 -2.088 1.00 95.25 78 TYR A O 1
ATOM 649 N N . THR A 1 79 ? -9.627 1.366 -0.555 1.00 96.19 79 THR A N 1
ATOM 650 C CA . THR A 1 79 ? -9.454 2.462 -1.510 1.00 96.19 79 THR A CA 1
ATOM 651 C C . THR A 1 79 ? -8.141 3.157 -1.214 1.00 96.19 79 THR A C 1
ATOM 653 O O . THR A 1 79 ? -7.786 3.369 -0.054 1.00 96.19 79 THR A O 1
ATOM 656 N N . PHE A 1 80 ? -7.421 3.552 -2.259 1.00 95.38 80 PHE A N 1
ATOM 657 C CA . PHE A 1 80 ? -6.096 4.136 -2.115 1.00 95.38 80 PHE A CA 1
ATOM 658 C C . PHE A 1 80 ? -6.034 5.550 -2.674 1.00 95.38 80 PHE A C 1
ATOM 660 O O . PHE A 1 80 ? -6.548 5.832 -3.755 1.00 95.38 80 PHE A O 1
ATOM 667 N N . LYS A 1 81 ? -5.329 6.434 -1.965 1.00 94.94 81 LYS A N 1
ATOM 668 C CA . LYS A 1 81 ? -4.928 7.748 -2.472 1.00 94.94 81 LYS A CA 1
ATOM 669 C C . LYS A 1 81 ? -3.415 7.878 -2.396 1.00 94.94 81 LYS A C 1
ATOM 671 O O . LYS A 1 81 ? -2.849 7.979 -1.310 1.00 94.94 81 LYS A O 1
ATOM 676 N N . VAL A 1 82 ? -2.766 7.902 -3.553 1.00 92.25 82 VAL A N 1
ATOM 677 C CA . VAL A 1 82 ? -1.321 8.129 -3.662 1.00 92.25 82 VAL A CA 1
ATOM 678 C C . VAL A 1 82 ? -1.061 9.635 -3.711 1.00 92.25 82 VAL A C 1
ATOM 680 O O . VAL A 1 82 ? -1.714 10.360 -4.458 1.00 92.25 82 VAL A O 1
ATOM 683 N N . ILE A 1 83 ? -0.119 10.117 -2.900 1.00 91.31 83 ILE A N 1
ATOM 684 C CA . ILE A 1 83 ? 0.308 11.521 -2.832 1.00 91.31 83 ILE A CA 1
ATOM 685 C C . ILE A 1 83 ? 1.815 11.571 -3.142 1.00 91.31 83 ILE A C 1
ATOM 687 O O . ILE A 1 83 ? 2.631 11.575 -2.207 1.00 91.31 83 ILE A O 1
ATOM 691 N N . PRO A 1 84 ? 2.199 11.609 -4.436 1.00 85.06 84 PRO A N 1
ATOM 692 C CA . PRO A 1 84 ? 3.587 11.446 -4.872 1.00 85.06 84 PRO A CA 1
ATOM 693 C C . PRO A 1 84 ? 4.556 12.448 -4.240 1.00 85.06 84 PRO A C 1
ATOM 695 O O . PRO A 1 84 ? 5.589 12.048 -3.718 1.00 85.06 84 PRO A O 1
ATOM 698 N N . ASN A 1 85 ? 4.171 13.727 -4.159 1.00 84.75 85 ASN A N 1
ATOM 699 C CA . ASN A 1 85 ? 5.017 14.812 -3.632 1.00 84.75 85 ASN A CA 1
ATOM 700 C C . ASN A 1 85 ? 5.465 14.620 -2.173 1.00 84.75 85 ASN A C 1
ATOM 702 O O . ASN A 1 85 ? 6.384 15.290 -1.714 1.00 84.75 85 ASN A O 1
ATOM 706 N N . SER A 1 86 ? 4.790 13.748 -1.425 1.00 84.44 86 SER A N 1
ATOM 707 C CA . SER A 1 86 ? 5.122 13.447 -0.028 1.00 84.44 86 SER A CA 1
ATOM 708 C C . SER A 1 86 ? 5.529 11.989 0.190 1.00 84.44 86 SER A C 1
ATOM 710 O O . SER A 1 86 ? 5.736 11.578 1.334 1.00 84.44 86 SER A O 1
ATOM 712 N N . SER A 1 87 ? 5.597 11.212 -0.894 1.00 89.00 87 SER A N 1
ATOM 713 C CA . SER A 1 87 ? 5.748 9.759 -0.901 1.00 89.00 87 SER A CA 1
ATOM 714 C C . SER A 1 87 ? 4.770 9.069 0.065 1.00 89.00 87 SER A C 1
ATOM 716 O O . SER A 1 87 ? 5.141 8.158 0.804 1.00 89.00 87 SER A O 1
ATOM 718 N N . ARG A 1 88 ? 3.514 9.540 0.116 1.00 92.06 88 ARG A N 1
ATOM 719 C CA . ARG A 1 88 ? 2.472 9.010 1.014 1.00 92.06 88 ARG A CA 1
ATOM 720 C C . ARG A 1 88 ? 1.416 8.236 0.247 1.00 92.06 88 ARG A C 1
ATOM 722 O O . ARG A 1 88 ? 1.038 8.609 -0.860 1.00 92.06 88 ARG A O 1
ATOM 729 N N . ILE A 1 89 ? 0.887 7.211 0.896 1.00 94.38 89 ILE A N 1
ATOM 730 C CA . ILE A 1 89 ? -0.252 6.420 0.450 1.00 94.38 89 ILE A CA 1
ATOM 731 C C . ILE A 1 89 ? -1.269 6.452 1.583 1.00 94.38 89 ILE A C 1
ATOM 733 O O . ILE A 1 89 ? -0.960 6.072 2.712 1.00 94.38 89 ILE A O 1
ATOM 737 N N . VAL A 1 90 ? -2.470 6.939 1.296 1.00 95.25 90 VAL A N 1
ATOM 738 C CA . VAL A 1 90 ? -3.610 6.823 2.204 1.00 95.25 90 VAL A CA 1
ATOM 739 C C . VAL A 1 90 ? -4.354 5.554 1.838 1.00 95.25 90 VAL A C 1
ATOM 741 O O . VAL A 1 90 ? -4.778 5.406 0.692 1.00 95.25 90 VAL A O 1
ATOM 744 N N . VAL A 1 91 ? -4.496 4.653 2.801 1.00 96.00 91 VAL A N 1
ATOM 745 C CA . VAL A 1 91 ? -5.264 3.418 2.665 1.00 96.00 91 VAL A CA 1
ATOM 746 C C . VAL A 1 91 ? -6.551 3.609 3.445 1.00 96.00 91 VAL A C 1
ATOM 748 O O . VAL A 1 91 ? -6.520 3.658 4.672 1.00 96.00 91 VAL A O 1
ATOM 751 N N . TYR A 1 92 ? -7.665 3.747 2.739 1.00 96.25 92 TYR A N 1
ATOM 752 C CA . TYR A 1 92 ? -8.996 3.730 3.330 1.00 96.25 92 TYR A CA 1
ATOM 753 C C . TYR A 1 92 ? -9.448 2.279 3.463 1.00 96.25 92 TYR A C 1
ATOM 755 O O . TYR A 1 92 ? -9.337 1.504 2.512 1.00 96.25 92 TYR A O 1
ATOM 763 N N . HIS A 1 93 ? -9.931 1.917 4.645 1.00 92.12 93 HIS A N 1
ATOM 764 C CA . HIS A 1 93 ? -10.329 0.556 4.985 1.00 92.12 93 HIS A CA 1
ATOM 765 C C . HIS A 1 93 ? -11.546 0.570 5.916 1.00 92.12 93 HIS A C 1
ATOM 767 O O . HIS A 1 93 ? -11.795 1.583 6.579 1.00 92.12 93 HI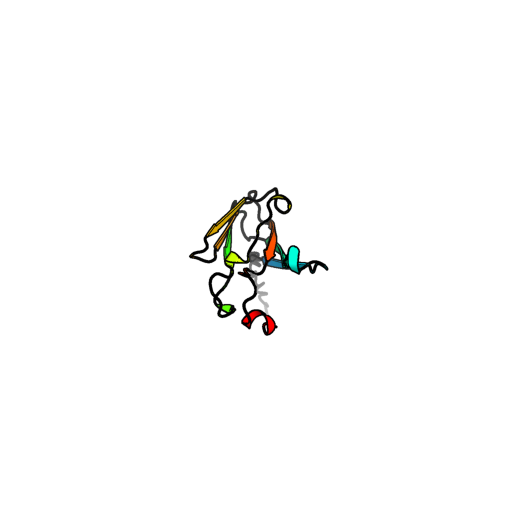S A O 1
ATOM 773 N N . PRO A 1 94 ? -12.310 -0.538 6.014 1.00 89.56 94 PRO A N 1
ATOM 774 C CA . PRO A 1 94 ? -13.347 -0.669 7.027 1.00 89.56 94 PRO A CA 1
ATOM 775 C C . PRO A 1 94 ? -12.785 -0.308 8.400 1.00 89.56 94 PRO A C 1
ATOM 777 O O . PRO A 1 94 ? -11.613 -0.579 8.685 1.00 89.56 94 PRO A O 1
ATOM 780 N N . LYS A 1 95 ? -13.613 0.316 9.244 1.00 89.75 95 LYS A N 1
ATOM 781 C CA . LYS A 1 95 ? -13.191 0.769 10.571 1.00 89.75 95 LYS A CA 1
ATOM 782 C C . LYS A 1 95 ? -12.771 -0.427 11.423 1.00 89.75 95 LYS A C 1
ATOM 784 O O . LYS A 1 95 ? -13.594 -1.071 12.067 1.00 89.75 95 LYS A O 1
ATOM 789 N N . ALA A 1 96 ? -11.478 -0.707 11.422 1.00 88.62 96 ALA A N 1
ATOM 790 C CA . ALA A 1 96 ? -10.886 -1.899 11.998 1.00 88.62 96 ALA A CA 1
ATOM 791 C C . ALA A 1 96 ? -9.507 -1.564 12.564 1.00 88.62 96 ALA A C 1
ATOM 793 O O . ALA A 1 96 ? -8.881 -0.569 12.191 1.00 88.62 96 ALA A O 1
ATOM 794 N N . ARG A 1 97 ? -9.050 -2.388 13.509 1.00 91.25 97 ARG A N 1
ATOM 795 C CA . ARG A 1 97 ? -7.665 -2.325 13.994 1.00 91.25 97 ARG A CA 1
ATOM 796 C C . ARG A 1 97 ? -6.704 -2.957 12.998 1.00 91.25 97 ARG A C 1
ATOM 798 O O . ARG A 1 97 ? -5.601 -2.461 12.842 1.00 91.25 97 ARG A O 1
ATOM 805 N N . ASN A 1 98 ? -7.145 -4.000 12.306 1.00 91.94 98 ASN A N 1
ATOM 806 C CA . ASN A 1 98 ? -6.300 -4.763 11.405 1.00 91.94 98 ASN A CA 1
ATOM 807 C C . ASN A 1 98 ? -6.645 -4.391 9.966 1.00 91.94 98 ASN A C 1
ATOM 809 O O . ASN A 1 98 ? -7.818 -4.365 9.592 1.00 91.94 98 ASN A O 1
ATOM 813 N N . SER A 1 99 ? -5.622 -4.127 9.166 1.00 93.62 99 SER A N 1
ATOM 814 C CA . SER A 1 99 ? -5.736 -3.976 7.718 1.00 93.62 99 SER A CA 1
ATOM 815 C C . SER A 1 99 ? -4.699 -4.861 7.043 1.00 93.62 99 SER A C 1
ATOM 817 O O . SER A 1 99 ? -3.594 -5.029 7.550 1.00 93.62 99 SER A O 1
ATOM 819 N N . SER A 1 100 ? -5.065 -5.457 5.914 1.00 95.56 100 SER A N 1
ATOM 820 C CA . SER A 1 100 ? -4.165 -6.276 5.110 1.00 95.56 100 SER A CA 1
ATOM 821 C C . SER A 1 100 ? -4.416 -6.027 3.634 1.00 95.56 100 SER A C 1
ATOM 823 O O . SER A 1 100 ? -5.523 -6.257 3.146 1.00 95.56 100 SER A O 1
ATOM 825 N N . PHE A 1 101 ? -3.401 -5.527 2.941 1.00 96.50 101 PHE A N 1
ATOM 826 C CA . PHE A 1 101 ? -3.478 -5.154 1.533 1.00 96.50 101 PHE A CA 1
ATOM 827 C C . PHE A 1 101 ? -2.157 -5.474 0.833 1.00 96.50 101 PHE A C 1
ATOM 829 O O . PHE A 1 101 ? -1.117 -5.612 1.475 1.00 96.50 101 PHE A O 1
ATOM 836 N N . SER A 1 102 ? -2.198 -5.603 -0.488 1.00 97.38 102 SER A N 1
ATOM 837 C CA . SER A 1 102 ? -1.028 -5.889 -1.318 1.00 97.38 102 SER A CA 1
ATOM 838 C C . SER A 1 102 ? -0.741 -4.756 -2.293 1.00 97.38 102 SER A C 1
ATOM 840 O O . SER A 1 102 ? -1.650 -4.098 -2.801 1.00 97.38 102 SER A O 1
ATOM 842 N N . TYR A 1 103 ? 0.536 -4.554 -2.588 1.00 95.69 103 TYR A N 1
ATOM 843 C CA . TYR A 1 103 ? 0.996 -3.696 -3.670 1.00 95.69 103 TYR A CA 1
ATOM 844 C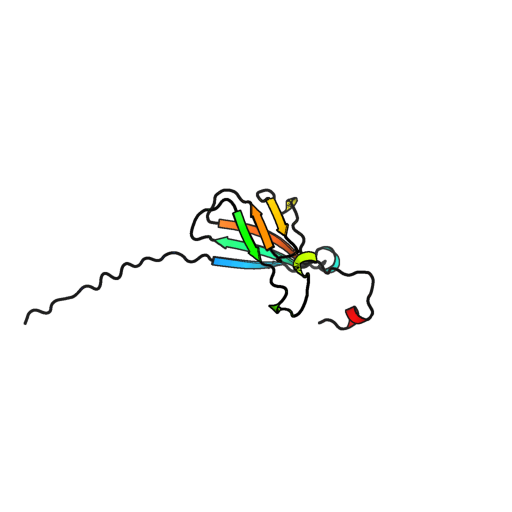 C . TYR A 1 103 ? 2.112 -4.393 -4.442 1.00 95.69 103 TYR A C 1
ATOM 846 O O . TYR A 1 103 ? 2.746 -5.329 -3.956 1.00 95.69 103 TYR A O 1
ATOM 854 N N . HIS A 1 104 ? 2.341 -3.925 -5.659 1.00 95.00 104 HIS A N 1
ATOM 855 C CA . HIS A 1 104 ? 3.405 -4.397 -6.525 1.00 95.00 104 HIS A CA 1
ATOM 856 C C . HIS A 1 104 ? 4.451 -3.300 -6.689 1.00 95.00 104 HIS A C 1
ATOM 858 O O . HIS A 1 104 ? 4.112 -2.120 -6.811 1.00 95.00 104 HIS A O 1
ATOM 864 N N . ILE A 1 105 ? 5.719 -3.696 -6.706 1.00 92.44 105 ILE A N 1
ATOM 865 C CA . ILE A 1 105 ? 6.842 -2.848 -7.096 1.00 92.44 105 ILE A CA 1
ATOM 866 C C . ILE A 1 105 ? 7.223 -3.244 -8.521 1.00 92.44 105 ILE A C 1
ATOM 868 O O . ILE A 1 105 ? 7.756 -4.331 -8.751 1.00 92.44 105 ILE A O 1
ATOM 872 N N . ILE A 1 106 ? 6.930 -2.367 -9.477 1.00 89.94 106 ILE A N 1
ATOM 873 C CA . ILE A 1 106 ? 7.256 -2.528 -10.896 1.00 89.94 106 ILE A CA 1
ATOM 874 C C . ILE A 1 106 ? 8.287 -1.468 -11.263 1.00 89.94 106 ILE A C 1
ATOM 876 O O . ILE A 1 106 ? 8.122 -0.299 -10.923 1.00 89.94 106 ILE A O 1
ATOM 880 N N . GLN A 1 107 ? 9.355 -1.861 -11.952 1.00 81.31 107 GLN A N 1
ATOM 881 C CA . GLN A 1 107 ? 10.380 -0.912 -12.377 1.00 81.31 107 GLN A CA 1
ATOM 882 C C . GLN A 1 107 ? 9.789 0.143 -13.324 1.00 81.31 107 GLN A C 1
ATOM 884 O O . GLN A 1 107 ? 9.237 -0.187 -14.373 1.00 81.31 107 GLN A O 1
ATOM 889 N N . ASP A 1 108 ? 9.954 1.418 -12.969 1.00 71.81 108 ASP A N 1
ATOM 890 C CA . ASP A 1 108 ? 9.665 2.563 -13.838 1.00 71.81 108 ASP A CA 1
ATOM 891 C C . ASP A 1 108 ? 10.785 2.706 -14.884 1.00 71.81 108 ASP A C 1
ATOM 893 O O . ASP A 1 108 ? 11.668 3.558 -14.786 1.00 71.81 108 ASP A O 1
ATOM 897 N N . MET A 1 109 ? 10.833 1.786 -15.851 1.00 62.25 109 MET A N 1
ATOM 898 C CA . MET A 1 109 ? 11.777 1.872 -16.964 1.00 62.25 109 MET A CA 1
ATOM 899 C C . MET A 1 109 ? 11.122 2.585 -18.146 1.00 62.25 109 MET A C 1
ATOM 901 O O . MET A 1 109 ? 10.230 2.049 -18.801 1.00 62.25 109 MET A O 1
ATOM 905 N N . LYS A 1 110 ? 11.640 3.769 -18.491 1.00 55.03 110 LYS A N 1
ATOM 906 C CA . LYS A 1 110 ? 11.615 4.229 -19.887 1.00 55.03 110 LYS A CA 1
ATOM 907 C C . LYS A 1 110 ? 12.609 3.368 -20.672 1.00 55.03 110 LYS A C 1
ATOM 909 O O . LYS A 1 110 ? 13.650 3.016 -20.121 1.00 55.03 110 LYS A O 1
ATOM 914 N N . ALA A 1 111 ? 12.253 3.003 -21.905 1.00 49.84 111 ALA A N 1
ATOM 915 C CA . ALA A 1 111 ? 12.977 2.069 -22.774 1.00 49.84 111 ALA A CA 1
ATOM 916 C C . ALA A 1 111 ? 14.514 2.119 -22.628 1.00 49.84 111 ALA A C 1
ATOM 918 O O . ALA A 1 111 ? 15.097 3.198 -22.550 1.00 49.84 111 ALA A O 1
ATOM 919 N N . GLU A 1 112 ? 15.115 0.924 -22.572 1.00 52.84 112 GLU A N 1
ATOM 920 C CA . GLU A 1 112 ? 16.541 0.592 -22.421 1.00 52.84 112 GLU A CA 1
ATOM 921 C C . GLU A 1 112 ? 17.511 1.781 -22.308 1.00 52.84 112 GLU A C 1
ATOM 923 O O . GLU A 1 112 ? 18.120 2.245 -23.269 1.00 52.84 112 GLU A O 1
ATOM 928 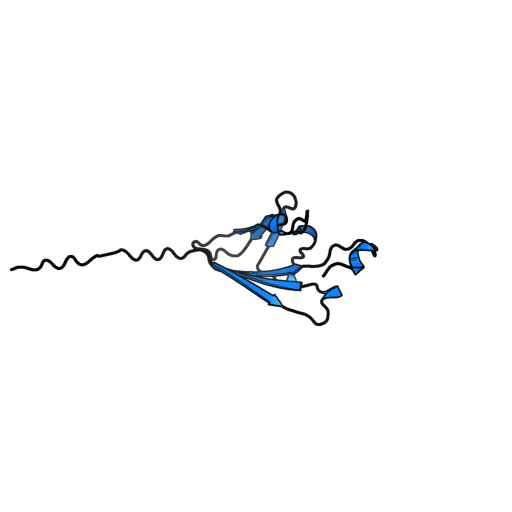N N . SER A 1 113 ? 17.721 2.232 -21.072 1.00 51.28 113 SER A N 1
ATOM 929 C CA . SER A 1 113 ? 18.905 3.010 -20.723 1.00 51.28 113 SER A CA 1
ATOM 930 C C . SER A 1 113 ? 20.113 2.063 -20.649 1.00 51.28 113 SER A C 1
ATOM 932 O O . SER A 1 113 ? 20.052 1.083 -19.902 1.00 51.28 113 SER A O 1
ATOM 934 N N . PRO A 1 114 ? 21.252 2.358 -21.307 1.00 56.38 114 PRO A N 1
ATOM 935 C CA . PRO A 1 114 ? 22.489 1.571 -21.192 1.00 56.38 114 PRO A CA 1
ATOM 936 C C . PRO A 1 114 ? 22.975 1.374 -19.744 1.00 56.38 114 PRO A C 1
ATOM 938 O O . PRO A 1 114 ? 23.747 0.462 -19.460 1.00 56.38 114 PRO A O 1
ATOM 941 N N . LYS A 1 115 ? 22.500 2.208 -18.806 1.00 54.53 115 LYS A N 1
ATOM 942 C CA . LYS A 1 115 ? 22.805 2.122 -17.369 1.00 54.53 115 LYS A CA 1
ATOM 943 C C . LYS A 1 115 ? 21.978 1.070 -16.616 1.00 54.53 115 LYS A C 1
ATOM 945 O O . LYS A 1 115 ? 22.299 0.782 -15.468 1.00 54.53 115 LYS A O 1
ATOM 950 N N . ALA A 1 116 ? 20.942 0.493 -17.227 1.00 53.78 116 ALA A N 1
ATOM 951 C CA . ALA A 1 116 ? 20.121 -0.552 -16.610 1.00 53.78 116 ALA A CA 1
ATOM 952 C C . ALA A 1 116 ? 20.853 -1.904 -16.509 1.00 53.78 116 ALA A C 1
ATOM 954 O O . ALA A 1 116 ? 20.531 -2.708 -15.643 1.00 53.78 116 ALA A O 1
ATOM 955 N N . LYS A 1 117 ? 21.872 -2.134 -17.350 1.00 50.97 117 LYS A N 1
ATOM 956 C CA . LYS A 1 117 ? 22.601 -3.411 -17.441 1.00 50.97 117 LYS A CA 1
ATOM 957 C C . LYS A 1 117 ? 23.459 -3.743 -16.207 1.00 50.97 117 LYS A C 1
ATOM 959 O O . LYS A 1 117 ? 23.801 -4.901 -16.017 1.00 50.97 117 LYS A O 1
ATOM 964 N N . ASN A 1 118 ? 23.782 -2.745 -15.376 1.00 48.69 118 ASN A N 1
ATOM 965 C CA . ASN A 1 118 ? 24.698 -2.877 -14.234 1.00 48.69 118 ASN A CA 1
ATOM 966 C C . ASN A 1 118 ? 24.044 -2.559 -12.875 1.00 48.69 118 ASN A C 1
ATOM 968 O O . ASN A 1 118 ? 24.757 -2.261 -11.916 1.00 48.69 118 ASN A O 1
ATOM 972 N N . ARG A 1 119 ? 22.709 -2.552 -12.775 1.00 48.47 119 ARG A N 1
ATOM 973 C CA . ARG A 1 119 ? 22.046 -2.469 -11.463 1.00 48.47 119 ARG A CA 1
ATOM 974 C C . ARG A 1 119 ? 21.936 -3.890 -10.875 1.00 48.47 119 ARG A C 1
ATOM 976 O O . ARG A 1 119 ? 21.621 -4.792 -11.650 1.00 48.47 119 ARG A O 1
ATOM 983 N N . PRO A 1 120 ? 22.275 -4.084 -9.584 1.00 43.66 120 PRO A N 1
ATOM 984 C CA . PRO A 1 120 ? 22.298 -5.397 -8.936 1.00 43.66 120 PRO A CA 1
ATOM 985 C C . PRO A 1 120 ? 20.925 -6.073 -8.900 1.00 43.66 120 PRO A C 1
ATOM 987 O O . PRO A 1 120 ? 19.902 -5.348 -8.956 1.00 43.66 120 PRO A O 1
#